Protein AF-A0A485NVI6-F1 (afdb_monomer_lite)

Sequence (56 aa):
MGLEVNEDDIQEMVEEHGQERTTDELMDLHHEQQQEVMEEISSAEEEEEKAEESLT

Radius of gyration: 24.8 Å; chains: 1; bounding box: 48×21×66 Å

Secondary structure (DSSP, 8-state):
------HHHHHHHHHHHTT-TTTHHHHHHHHHHHHHHHHHHHHHHHHHHHHHHTT-

Structure (mmCIF, N/CA/C/O backbone):
data_AF-A0A485NVI6-F1
#
_entry.id   AF-A0A485NVI6-F1
#
loop_
_atom_site.group_PDB
_atom_site.id
_atom_site.type_symbol
_atom_site.label_atom_id
_atom_site.label_alt_id
_atom_site.label_comp_id
_atom_site.label_asym_id
_atom_site.label_entity_id
_atom_site.label_seq_id
_atom_site.pdbx_PDB_ins_code
_atom_site.Cartn_x
_atom_site.Cartn_y
_atom_site.Cartn_z
_atom_site.occupancy
_atom_site.B_iso_or_equiv
_atom_site.auth_seq_id
_atom_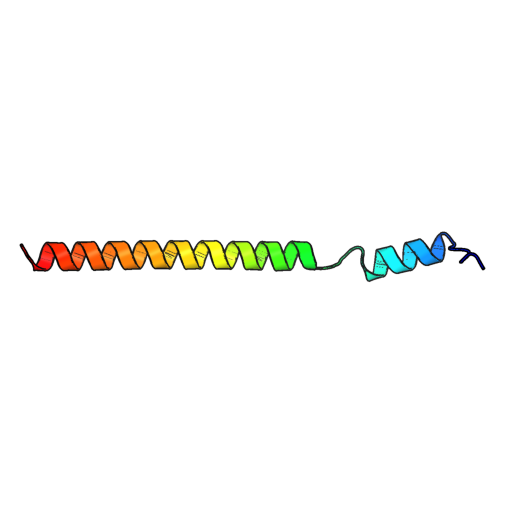site.auth_comp_id
_atom_site.auth_asym_id
_atom_site.auth_atom_id
_atom_site.pdbx_PDB_model_num
ATOM 1 N N . MET A 1 1 ? 21.113 -20.147 -29.414 1.00 62.19 1 MET A N 1
ATOM 2 C CA . MET A 1 1 ? 20.647 -18.787 -29.744 1.00 62.19 1 MET A CA 1
ATOM 3 C C . MET A 1 1 ? 20.639 -18.029 -28.433 1.00 62.19 1 MET A C 1
ATOM 5 O O . MET A 1 1 ? 19.873 -18.412 -27.561 1.00 62.19 1 MET A O 1
ATOM 9 N N . GLY A 1 2 ? 21.591 -17.119 -28.235 1.00 71.62 2 GLY A N 1
ATOM 10 C CA . GLY A 1 2 ? 21.619 -16.245 -27.060 1.00 71.62 2 GLY A CA 1
ATOM 11 C C . GLY A 1 2 ? 20.881 -14.958 -27.402 1.00 71.62 2 GLY A C 1
ATOM 12 O O . GLY A 1 2 ? 21.043 -14.464 -28.515 1.00 71.62 2 GLY A O 1
ATOM 13 N N . LEU A 1 3 ? 20.039 -14.479 -26.491 1.00 74.88 3 LEU A N 1
ATOM 14 C CA . LEU A 1 3 ? 19.432 -13.156 -26.590 1.00 74.88 3 LEU A CA 1
ATOM 15 C C . LEU A 1 3 ? 20.518 -12.150 -26.205 1.00 74.88 3 LEU A C 1
ATOM 17 O O . LEU A 1 3 ? 21.037 -12.204 -25.091 1.00 74.88 3 LEU A O 1
ATOM 21 N N . GLU A 1 4 ? 20.925 -11.317 -27.155 1.00 78.50 4 GLU A N 1
ATOM 22 C CA . GLU A 1 4 ? 21.815 -10.194 -26.885 1.00 78.50 4 GLU A CA 1
ATOM 23 C C . GLU A 1 4 ? 20.942 -9.074 -26.327 1.00 78.50 4 GLU A C 1
ATOM 25 O O . GLU A 1 4 ? 20.118 -8.519 -27.046 1.00 78.50 4 GLU A O 1
ATOM 30 N N . VAL A 1 5 ? 21.049 -8.854 -25.019 1.00 79.00 5 VAL A N 1
ATOM 31 C CA . VAL A 1 5 ? 20.323 -7.809 -24.293 1.00 79.00 5 VAL A CA 1
ATOM 32 C C . VAL A 1 5 ? 21.253 -6.609 -24.199 1.00 79.00 5 VAL A C 1
ATOM 34 O O . VAL A 1 5 ? 22.377 -6.750 -23.704 1.00 79.00 5 VAL A O 1
ATOM 37 N N . ASN A 1 6 ? 20.814 -5.459 -24.704 1.00 87.94 6 ASN A N 1
ATOM 38 C CA . ASN A 1 6 ? 21.584 -4.221 -24.630 1.00 87.94 6 ASN A CA 1
ATOM 39 C C . ASN A 1 6 ? 21.164 -3.378 -23.406 1.00 87.94 6 ASN A C 1
ATOM 41 O O . ASN A 1 6 ? 20.189 -3.684 -22.723 1.00 87.94 6 ASN A O 1
ATOM 45 N N . GLU A 1 7 ? 21.950 -2.350 -23.083 1.00 89.12 7 GLU A N 1
ATOM 46 C CA . GLU A 1 7 ? 21.705 -1.501 -21.908 1.00 89.12 7 GLU A CA 1
ATOM 47 C C . GLU A 1 7 ? 20.407 -0.687 -22.031 1.00 89.12 7 GLU A C 1
ATOM 49 O O . GLU A 1 7 ? 19.720 -0.499 -21.028 1.00 89.12 7 GLU A O 1
ATOM 54 N N . ASP A 1 8 ? 20.021 -0.310 -23.253 1.00 88.88 8 ASP A N 1
ATOM 55 C CA . ASP A 1 8 ? 18.762 0.384 -23.532 1.00 88.88 8 ASP A CA 1
ATOM 56 C C . ASP A 1 8 ? 17.551 -0.538 -23.278 1.00 88.88 8 ASP A C 1
ATOM 58 O O . ASP A 1 8 ? 16.586 -0.110 -22.651 1.00 88.88 8 ASP A O 1
ATOM 62 N N . ASP A 1 9 ? 17.630 -1.824 -23.652 1.00 86.88 9 ASP A N 1
ATOM 63 C CA . ASP A 1 9 ? 16.583 -2.828 -23.392 1.00 86.88 9 ASP A CA 1
ATOM 64 C C . ASP A 1 9 ? 16.379 -3.040 -21.877 1.00 86.88 9 ASP A C 1
ATOM 66 O O . ASP A 1 9 ? 15.265 -3.259 -21.398 1.00 86.88 9 ASP A O 1
ATOM 70 N N . ILE A 1 10 ? 17.470 -2.985 -21.099 1.00 86.31 10 ILE A N 1
ATOM 71 C CA . ILE A 1 10 ? 17.414 -3.079 -19.633 1.00 86.31 10 ILE A CA 1
ATOM 72 C C . ILE A 1 10 ? 16.807 -1.805 -19.047 1.00 86.31 10 ILE A C 1
ATOM 74 O O . ILE A 1 10 ? 15.986 -1.897 -18.134 1.00 86.31 10 ILE A O 1
ATOM 78 N N . GLN A 1 11 ? 17.189 -0.631 -19.555 1.00 86.25 11 GLN A N 1
ATOM 79 C CA . GLN A 1 11 ? 16.627 0.640 -19.106 1.00 86.25 11 GLN A CA 1
ATOM 80 C C . GLN A 1 11 ? 15.127 0.730 -19.386 1.00 86.25 11 GLN A C 1
ATOM 82 O O . GLN A 1 11 ? 14.389 1.134 -18.494 1.00 86.25 11 GLN A O 1
ATOM 87 N N . GLU A 1 12 ? 14.669 0.295 -20.561 1.00 83.50 12 GLU A N 1
ATOM 88 C CA . GLU A 1 12 ? 13.247 0.268 -20.918 1.00 83.50 12 GLU A CA 1
ATOM 89 C C . GLU A 1 12 ? 12.451 -0.639 -19.966 1.00 83.50 12 GLU A C 1
ATOM 91 O O . GLU A 1 12 ? 11.439 -0.206 -19.418 1.00 83.50 12 GLU A O 1
ATOM 96 N N . MET A 1 13 ? 12.950 -1.845 -19.653 1.00 82.31 13 MET A N 1
ATOM 97 C CA . MET A 1 13 ? 12.304 -2.708 -18.651 1.00 82.31 13 MET A CA 1
ATOM 98 C C . MET A 1 13 ? 12.296 -2.091 -17.248 1.00 82.31 13 MET A C 1
ATOM 100 O O . MET A 1 13 ? 11.332 -2.259 -16.506 1.00 82.31 13 MET A O 1
ATOM 104 N N . VAL A 1 14 ? 13.377 -1.421 -16.840 1.00 79.31 14 VAL A N 1
ATOM 105 C CA . VAL A 1 14 ? 13.464 -0.773 -15.522 1.00 79.31 14 VAL A CA 1
ATOM 106 C C . VAL A 1 14 ? 12.573 0.468 -15.461 1.00 79.31 14 VAL A C 1
ATOM 108 O O . VAL A 1 14 ? 12.054 0.778 -14.398 1.00 79.31 14 VAL A O 1
ATOM 111 N N . GLU A 1 15 ? 12.334 1.168 -16.562 1.00 78.81 15 GLU A N 1
ATOM 112 C CA . GLU A 1 15 ? 11.358 2.260 -16.605 1.00 78.81 15 GLU A CA 1
ATOM 113 C C . GLU A 1 15 ? 9.913 1.736 -16.613 1.00 78.81 15 GLU A C 1
ATOM 115 O O . GLU A 1 15 ? 9.069 2.280 -15.899 1.00 78.81 15 GLU A O 1
ATOM 120 N N . GLU A 1 16 ? 9.632 0.653 -17.346 1.00 76.00 16 GLU A N 1
ATOM 121 C CA . GLU A 1 16 ? 8.306 0.020 -17.401 1.00 76.00 16 GLU A CA 1
ATOM 122 C C . GLU A 1 16 ? 7.921 -0.648 -16.067 1.00 76.00 16 GLU A C 1
ATOM 124 O O . GLU A 1 16 ? 6.786 -0.501 -15.606 1.00 76.00 16 GLU A O 1
ATOM 129 N N . HIS A 1 17 ? 8.868 -1.332 -15.412 1.00 73.06 17 HIS A N 1
ATOM 130 C CA . HIS A 1 17 ? 8.625 -2.144 -14.209 1.00 73.06 17 HIS A CA 1
ATOM 131 C C . HIS A 1 17 ? 9.282 -1.623 -12.927 1.00 73.06 17 HIS A C 1
ATOM 133 O O . HIS A 1 17 ? 8.949 -2.078 -11.835 1.00 73.06 17 HIS A O 1
ATOM 139 N N . GLY A 1 18 ? 10.217 -0.676 -12.996 1.00 68.06 18 GLY A N 1
ATOM 140 C CA . GLY A 1 18 ? 10.928 -0.179 -11.807 1.00 68.06 18 GLY A CA 1
ATOM 141 C C . GLY A 1 18 ? 10.041 0.619 -10.858 1.00 68.06 18 GLY A C 1
ATOM 142 O O . GLY A 1 18 ? 10.406 0.833 -9.705 1.00 68.06 18 GLY A O 1
ATOM 143 N N . GLN A 1 19 ? 8.859 1.010 -11.332 1.00 65.19 19 GLN A N 1
ATOM 144 C CA . GLN A 1 19 ? 7.794 1.607 -10.541 1.00 65.19 19 GLN A CA 1
ATOM 145 C C . GLN A 1 19 ? 6.602 0.652 -10.385 1.00 65.19 19 GLN A C 1
ATOM 147 O O . GLN A 1 19 ? 5.462 1.114 -10.274 1.00 65.19 19 GLN A O 1
ATOM 152 N N . GLU A 1 20 ? 6.824 -0.668 -10.431 1.00 63.12 20 GLU A N 1
ATOM 153 C CA . GLU A 1 20 ? 5.784 -1.637 -10.103 1.00 63.12 20 GLU A CA 1
ATOM 154 C C . GLU A 1 20 ? 5.210 -1.289 -8.727 1.00 63.12 20 GLU A C 1
ATOM 156 O O . GLU A 1 20 ? 5.813 -1.489 -7.673 1.00 63.12 20 GLU A O 1
ATOM 161 N N . ARG A 1 21 ? 3.990 -0.754 -8.770 1.00 56.59 21 ARG A N 1
ATOM 162 C CA . ARG A 1 21 ? 3.139 -0.372 -7.642 1.00 56.59 21 ARG A CA 1
ATOM 163 C C . ARG A 1 21 ? 2.851 -1.509 -6.663 1.00 56.59 21 ARG A C 1
ATOM 165 O O . ARG A 1 21 ? 2.203 -1.293 -5.648 1.00 56.59 21 ARG A O 1
ATOM 172 N N . THR A 1 22 ? 3.365 -2.703 -6.937 1.00 65.62 22 THR A N 1
ATOM 173 C CA . THR A 1 22 ? 3.210 -3.914 -6.140 1.00 65.62 22 THR A CA 1
ATOM 174 C C . THR A 1 22 ? 3.789 -3.796 -4.734 1.00 65.62 22 THR A C 1
ATOM 176 O O . THR A 1 22 ? 3.404 -4.598 -3.895 1.00 65.62 22 THR A O 1
ATOM 179 N N . THR A 1 23 ? 4.664 -2.826 -4.436 1.00 69.75 23 THR A N 1
ATOM 180 C CA . THR A 1 23 ? 5.125 -2.595 -3.050 1.00 69.75 23 THR A CA 1
ATOM 181 C C . THR A 1 23 ? 4.255 -1.583 -2.308 1.00 69.75 23 THR A C 1
ATOM 183 O O . THR A 1 23 ? 3.818 -1.883 -1.202 1.00 69.75 23 THR A O 1
ATOM 186 N N . ASP A 1 24 ? 3.953 -0.431 -2.909 1.00 80.00 24 ASP A N 1
ATOM 187 C CA . ASP A 1 24 ? 3.182 0.626 -2.239 1.00 80.00 24 ASP A CA 1
ATOM 188 C C . ASP A 1 24 ? 1.702 0.247 -2.093 1.00 80.00 24 ASP A C 1
ATOM 190 O O . ASP A 1 24 ? 1.173 0.281 -0.988 1.00 80.00 24 ASP A O 1
ATOM 194 N N . GLU A 1 25 ? 1.047 -0.230 -3.161 1.00 82.25 25 GLU A N 1
ATOM 195 C CA . GLU A 1 25 ? -0.358 -0.670 -3.092 1.00 82.25 25 GLU A CA 1
ATOM 196 C C . GLU A 1 25 ? -0.525 -1.879 -2.157 1.00 82.25 25 GLU A C 1
ATOM 198 O O . GLU A 1 25 ? -1.553 -2.027 -1.499 1.00 82.25 25 GLU A O 1
ATOM 203 N N . LEU A 1 26 ? 0.495 -2.741 -2.059 1.00 85.00 26 LEU A N 1
ATOM 204 C CA . LEU A 1 26 ? 0.494 -3.870 -1.127 1.00 85.00 26 LEU A CA 1
ATOM 205 C C . LEU A 1 26 ? 0.744 -3.425 0.317 1.00 85.00 26 LEU A C 1
ATOM 207 O O . LEU A 1 26 ? 0.152 -3.998 1.229 1.00 85.00 26 LEU A O 1
ATOM 211 N N . MET A 1 27 ? 1.601 -2.422 0.541 1.00 85.38 27 MET A N 1
ATOM 212 C CA . MET A 1 27 ? 1.792 -1.811 1.858 1.00 85.38 27 MET A CA 1
ATOM 213 C C . MET A 1 27 ? 0.520 -1.112 2.334 1.00 85.38 27 MET A C 1
ATOM 215 O O . MET A 1 27 ? 0.137 -1.300 3.489 1.00 85.38 27 MET A O 1
ATOM 219 N N . ASP A 1 28 ? -0.150 -0.378 1.447 1.00 89.62 28 ASP A N 1
ATOM 220 C CA . ASP A 1 28 ? -1.419 0.288 1.730 1.00 89.62 28 ASP A CA 1
ATOM 221 C C . ASP A 1 28 ? -2.510 -0.740 2.056 1.00 89.62 28 ASP A C 1
ATOM 223 O O . ASP A 1 28 ? -3.144 -0.648 3.106 1.00 89.62 28 ASP A O 1
ATOM 227 N N . LEU A 1 29 ? -2.655 -1.786 1.232 1.00 90.62 29 LEU A N 1
ATOM 228 C CA . LEU A 1 29 ? -3.609 -2.872 1.481 1.00 90.62 29 LEU A CA 1
ATOM 229 C C . LEU A 1 29 ? -3.321 -3.602 2.800 1.00 90.62 29 LEU A C 1
ATOM 231 O O . LEU A 1 29 ? -4.232 -3.905 3.568 1.00 90.62 29 LEU A O 1
ATOM 235 N N . HIS A 1 30 ? -2.048 -3.883 3.082 1.00 92.12 30 HIS A N 1
ATOM 236 C CA . HIS A 1 30 ? -1.645 -4.510 4.336 1.00 92.12 30 HIS A CA 1
ATOM 237 C C . HIS A 1 30 ? -1.953 -3.607 5.540 1.00 92.12 30 HIS A C 1
ATOM 239 O O . HIS A 1 30 ? -2.388 -4.096 6.582 1.00 92.12 30 HIS A O 1
ATOM 245 N N . HIS A 1 31 ? -1.751 -2.295 5.413 1.00 93.38 31 HIS A N 1
ATOM 246 C CA . HIS A 1 31 ? -2.077 -1.337 6.464 1.00 93.38 31 HIS A CA 1
ATOM 247 C C . HIS A 1 31 ? -3.589 -1.223 6.705 1.00 93.38 31 HIS A C 1
ATOM 249 O O . HIS A 1 31 ? -4.019 -1.178 7.859 1.00 93.38 31 HIS A O 1
ATOM 255 N N . GLU A 1 32 ? -4.391 -1.206 5.642 1.00 93.81 32 GLU A N 1
ATOM 256 C CA . GLU A 1 32 ? -5.854 -1.171 5.714 1.00 93.81 32 GLU A CA 1
ATOM 257 C C . GLU A 1 32 ? -6.400 -2.441 6.385 1.00 93.81 32 GLU A C 1
ATOM 259 O O . GLU A 1 32 ? -7.161 -2.359 7.347 1.00 93.81 32 GLU A O 1
ATOM 26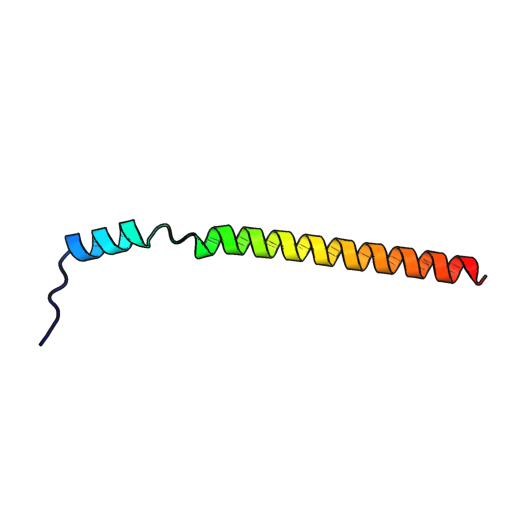4 N N . GLN A 1 33 ? -5.890 -3.611 5.992 1.00 95.00 33 GLN A N 1
ATOM 265 C CA . GLN A 1 33 ? -6.283 -4.891 6.582 1.00 95.00 33 GLN A CA 1
ATOM 266 C C . GLN A 1 33 ? -5.884 -5.013 8.063 1.00 95.00 33 GLN A C 1
ATOM 268 O O . GLN A 1 33 ? -6.637 -5.568 8.859 1.00 95.00 33 GLN A O 1
ATOM 273 N N . GLN A 1 34 ? -4.719 -4.491 8.470 1.00 94.94 34 GLN A N 1
ATOM 274 C CA . GLN A 1 34 ? -4.346 -4.483 9.890 1.00 94.94 34 GLN A CA 1
ATOM 275 C C . GLN A 1 34 ? -5.246 -3.577 10.737 1.00 94.94 34 GLN A C 1
ATOM 277 O O . GLN A 1 34 ? -5.515 -3.912 11.891 1.00 94.94 34 GLN A O 1
ATOM 282 N N . GLN A 1 35 ? -5.695 -2.446 10.188 1.00 95.38 35 GLN A N 1
ATOM 283 C CA . GLN A 1 35 ? -6.626 -1.556 10.882 1.00 95.38 35 GLN A CA 1
ATOM 284 C C . GLN A 1 35 ? -8.000 -2.204 11.036 1.00 95.38 35 GLN A C 1
ATOM 286 O O . GLN A 1 35 ? -8.514 -2.239 12.148 1.00 95.38 35 GLN A O 1
ATOM 291 N N . GLU A 1 36 ? -8.543 -2.788 9.966 1.00 94.19 36 GLU A N 1
ATOM 292 C CA . GLU A 1 36 ? -9.834 -3.485 9.996 1.00 94.19 36 GLU A CA 1
ATOM 293 C C . GLU A 1 36 ? -9.842 -4.598 11.052 1.00 94.19 36 GLU A C 1
ATOM 295 O O . GLU A 1 36 ? -10.705 -4.621 11.926 1.00 94.19 36 GLU A O 1
A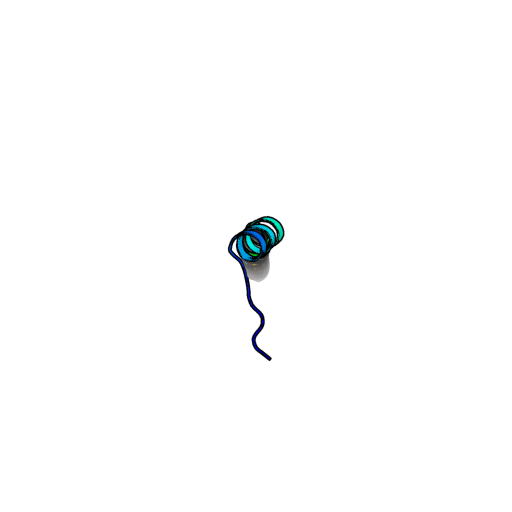TOM 300 N N . VAL A 1 37 ? -8.815 -5.457 11.057 1.00 94.12 37 VAL A N 1
ATOM 301 C CA . VAL A 1 37 ? -8.697 -6.534 12.053 1.00 94.12 37 VAL A CA 1
ATOM 302 C C . VAL A 1 37 ? -8.614 -5.976 13.477 1.00 94.12 37 VAL A C 1
ATOM 304 O O . VAL A 1 37 ? -9.194 -6.562 14.388 1.00 94.12 37 VAL A O 1
ATOM 307 N N . MET A 1 38 ? -7.910 -4.859 13.692 1.00 94.50 38 MET A N 1
ATOM 308 C CA . MET A 1 38 ? -7.812 -4.222 15.010 1.00 94.50 38 MET A CA 1
ATOM 309 C C . MET A 1 38 ? -9.155 -3.640 15.482 1.00 94.50 38 MET A C 1
ATOM 311 O O . MET A 1 38 ? -9.487 -3.737 16.665 1.00 94.50 38 MET A O 1
ATOM 315 N N . GLU A 1 39 ? -9.933 -3.047 14.581 1.00 93.62 39 GLU A N 1
ATOM 316 C CA . GLU A 1 39 ? -11.261 -2.520 14.903 1.00 93.62 39 GLU A CA 1
ATOM 317 C C . GLU A 1 39 ? -12.269 -3.641 15.185 1.00 93.62 39 GLU A C 1
ATOM 319 O O . GLU A 1 39 ? -13.064 -3.529 16.124 1.00 93.62 39 GLU A O 1
ATOM 324 N N . GLU A 1 40 ? -12.208 -4.741 14.429 1.00 93.19 40 GLU A N 1
ATOM 325 C CA . GLU A 1 40 ? -13.072 -5.903 14.642 1.00 93.19 40 GLU A CA 1
ATOM 326 C C . GLU A 1 40 ? -12.817 -6.564 15.999 1.00 93.19 40 GLU A C 1
ATOM 328 O O . GLU A 1 40 ? -13.773 -6.822 16.732 1.00 93.19 40 GLU A O 1
ATOM 333 N N . ILE A 1 41 ? -11.550 -6.795 16.376 1.00 95.50 41 ILE A N 1
ATOM 334 C CA . ILE A 1 41 ? -11.238 -7.372 17.696 1.00 95.50 41 ILE A CA 1
ATOM 335 C C . ILE A 1 41 ? -11.674 -6.440 18.828 1.00 95.50 41 ILE A C 1
ATOM 337 O O . ILE A 1 41 ? -12.216 -6.918 19.819 1.00 95.50 41 ILE A O 1
ATOM 341 N N . SER A 1 42 ? -11.497 -5.123 18.670 1.00 93.75 42 SER A N 1
ATOM 342 C CA . SER A 1 42 ? -11.900 -4.151 19.688 1.00 93.75 42 SER A CA 1
ATOM 343 C C . SER A 1 42 ? -13.418 -4.101 19.837 1.00 93.75 42 SER A C 1
ATOM 345 O O . SER A 1 42 ? -13.919 -4.028 20.954 1.00 93.75 42 SER A O 1
ATOM 347 N N . SER A 1 43 ? -14.155 -4.155 18.725 1.00 94.00 43 SER A N 1
ATOM 348 C CA . SER A 1 43 ? -15.621 -4.172 18.752 1.00 94.00 43 SER A CA 1
ATOM 349 C C . SER A 1 43 ? -16.153 -5.466 19.359 1.00 94.00 43 SER A C 1
ATOM 351 O O . SER A 1 43 ? -17.088 -5.428 20.154 1.00 94.00 43 SER A O 1
ATOM 353 N N . ALA A 1 44 ? -15.544 -6.604 19.018 1.00 94.06 44 ALA A N 1
ATOM 354 C CA . ALA A 1 44 ? -15.913 -7.894 19.586 1.00 94.06 44 ALA A CA 1
ATOM 355 C C . ALA A 1 44 ? -15.668 -7.940 21.104 1.00 94.06 44 ALA A C 1
ATOM 357 O O . ALA A 1 44 ? -16.528 -8.419 21.838 1.00 94.06 44 ALA A O 1
ATOM 358 N N . GLU A 1 45 ? -14.538 -7.400 21.573 1.00 92.06 45 GLU A N 1
ATOM 359 C CA . GLU A 1 45 ? -14.208 -7.329 23.002 1.00 92.06 45 GLU A CA 1
ATOM 360 C C . GLU A 1 45 ? -15.197 -6.433 23.770 1.00 92.06 45 GLU A C 1
ATOM 362 O O . GLU A 1 45 ? -15.700 -6.830 24.820 1.00 92.06 45 GLU A O 1
ATOM 367 N N . GLU A 1 46 ? -15.566 -5.268 23.220 1.00 91.25 46 GLU A N 1
ATOM 368 C CA . GLU A 1 46 ? -16.585 -4.403 23.835 1.00 91.25 46 GLU A CA 1
ATOM 369 C C . GLU A 1 46 ? -17.979 -5.052 23.892 1.00 91.25 46 GLU A C 1
ATOM 371 O O . GLU A 1 46 ? -18.740 -4.818 24.837 1.00 91.25 46 GLU A O 1
ATOM 376 N N . GLU A 1 47 ? -18.371 -5.811 22.865 1.00 91.06 47 GLU A N 1
ATOM 377 C CA . GLU A 1 47 ? -19.651 -6.526 22.875 1.00 91.06 47 GLU A CA 1
ATOM 378 C C . GLU A 1 47 ? -19.661 -7.660 23.903 1.00 91.06 47 GLU A C 1
ATOM 380 O O . GLU A 1 47 ? -20.675 -7.853 24.580 1.00 91.06 47 GLU A O 1
ATOM 385 N N . GLU A 1 48 ? -18.543 -8.375 24.052 1.00 90.31 48 GLU A N 1
ATOM 386 C CA . GLU A 1 48 ? -18.374 -9.408 25.074 1.00 90.31 48 GLU A CA 1
ATOM 387 C C . GLU A 1 48 ? -18.472 -8.807 26.483 1.00 90.31 48 GLU A C 1
ATOM 389 O O . GLU A 1 48 ? -19.287 -9.274 27.279 1.00 90.31 48 GLU A O 1
ATOM 394 N N . GLU A 1 49 ? -17.760 -7.710 26.762 1.00 89.88 49 GLU A N 1
ATOM 395 C CA . GLU A 1 49 ? -17.819 -7.015 28.057 1.00 89.88 49 GLU A CA 1
ATOM 396 C C . GLU A 1 49 ? -19.254 -6.579 28.403 1.00 89.88 49 GLU A C 1
ATOM 398 O O . GLU A 1 49 ? -19.751 -6.838 29.504 1.00 89.88 49 GLU A O 1
ATOM 403 N N . LYS A 1 50 ? -19.967 -5.969 27.445 1.00 90.31 50 LYS A N 1
ATOM 404 C CA . LYS A 1 50 ? -21.363 -5.538 27.644 1.00 90.31 50 LYS A CA 1
ATOM 405 C C . LYS A 1 50 ? -22.305 -6.715 27.875 1.00 90.31 50 LYS A C 1
ATOM 407 O O . LYS A 1 50 ? -23.272 -6.593 28.638 1.00 90.31 50 LYS A O 1
ATOM 412 N N . ALA A 1 51 ? -22.064 -7.839 27.203 1.00 90.75 51 ALA A N 1
ATOM 413 C CA . ALA A 1 51 ? -22.844 -9.051 27.402 1.00 90.75 51 ALA A CA 1
ATOM 414 C C . ALA A 1 51 ? -22.607 -9.639 28.800 1.00 90.75 51 ALA A C 1
ATOM 416 O O . ALA A 1 51 ? -23.575 -10.040 29.448 1.00 90.75 51 ALA A O 1
ATOM 417 N N . GLU A 1 52 ? -21.365 -9.643 29.289 1.00 89.44 52 GLU A N 1
ATOM 418 C CA . GLU A 1 52 ? -21.030 -10.103 30.639 1.00 89.44 52 GLU A CA 1
ATOM 419 C C . GLU A 1 52 ? -21.611 -9.190 31.732 1.00 89.44 52 GLU A C 1
ATOM 421 O O . GLU A 1 52 ? -22.224 -9.699 32.673 1.00 89.44 52 GLU A O 1
ATOM 426 N N . GLU A 1 53 ? -21.518 -7.861 31.585 1.00 86.31 53 GLU A N 1
ATOM 427 C CA . GLU A 1 53 ? -22.106 -6.891 32.530 1.00 86.31 53 GLU A CA 1
ATOM 428 C C . GLU A 1 53 ? -23.632 -7.061 32.638 1.00 86.31 53 GLU A C 1
ATOM 430 O O . GLU A 1 53 ? -24.205 -7.022 33.727 1.00 86.31 53 GLU A O 1
ATOM 435 N N . SER A 1 54 ? -24.301 -7.317 31.511 1.00 88.25 54 SER A N 1
ATOM 436 C CA . SER A 1 54 ? -25.758 -7.508 31.461 1.00 88.25 54 SER A CA 1
ATOM 437 C C . SER A 1 54 ? -26.240 -8.795 32.151 1.00 88.25 54 SER A C 1
ATOM 439 O O . SER A 1 54 ? -27.441 -8.944 32.397 1.00 88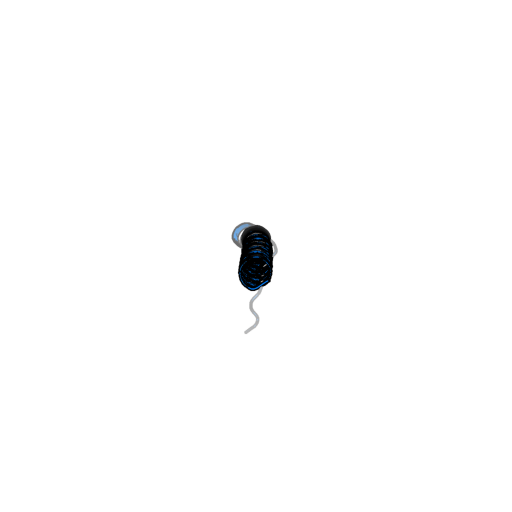.25 54 SER A O 1
ATOM 441 N N . LEU A 1 55 ? -25.338 -9.746 32.419 1.00 85.12 55 LEU A N 1
ATOM 442 C CA . LEU A 1 55 ? -25.638 -11.042 33.038 1.00 85.1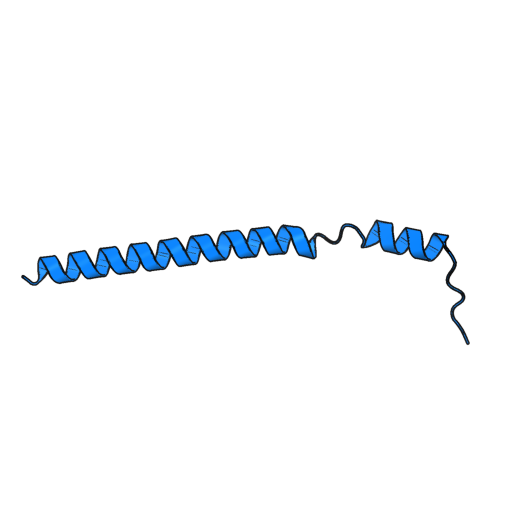2 55 LEU A CA 1
ATOM 443 C C . LEU A 1 55 ? -25.371 -11.073 34.557 1.00 85.12 55 LEU A C 1
ATOM 445 O O . LEU A 1 55 ? -25.710 -12.077 35.195 1.00 85.12 55 LEU A O 1
A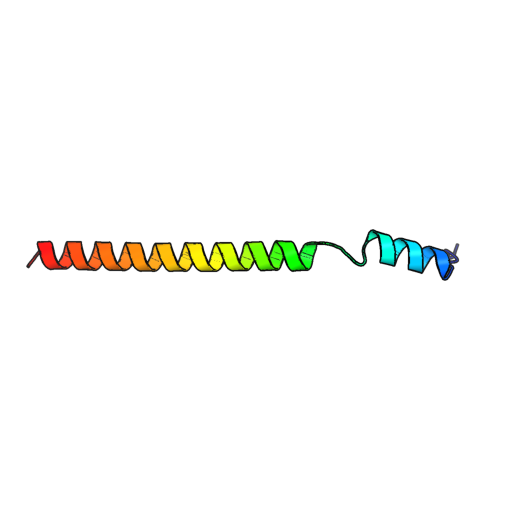TOM 449 N N . THR A 1 56 ? -24.801 -10.007 35.131 1.00 70.75 56 THR A N 1
ATOM 450 C CA . THR A 1 56 ? -24.514 -9.854 36.575 1.00 70.75 56 THR A CA 1
ATOM 451 C C . THR A 1 56 ? -25.521 -8.972 37.301 1.00 70.75 56 THR A C 1
ATOM 453 O O . THR A 1 56 ? -25.855 -9.312 38.462 1.00 70.75 56 THR A O 1
#

Organism: Lynx pardinus (NCBI:txid191816)

pLDDT: mean 84.51, std 10.0, range [56.59, 95.5]

Foldseek 3Di:
DDDDQDPVNVVVCCVVCVPPCCVVVVVVVVVVVVVVVVVVVVVVVVVVVVVVVVVD